Protein AF-A0A3D3KGA2-F1 (afdb_monomer_lite)

Radius of gyration: 12.39 Å; chains: 1; bounding box: 26×24×29 Å

Foldseek 3Di:
DLCVVQQVDAAQADEQAADEPVSVVSLVSNCVRHVNHHYQLQLCRPYPSVVVPVVDDDDPCSNNPPVVVVVCCVVCVVVD

Structure (mmCIF, N/CA/C/O backbone):
data_AF-A0A3D3KGA2-F1
#
_entry.id   AF-A0A3D3KGA2-F1
#
loop_
_atom_site.group_PDB
_atom_site.id
_atom_site.type_symbol
_atom_site.label_atom_id
_atom_site.label_alt_id
_atom_site.label_comp_id
_atom_site.label_asym_id
_atom_site.label_entity_id
_atom_site.label_seq_id
_atom_site.pdbx_PDB_ins_code
_atom_site.Cartn_x
_atom_site.Cartn_y
_atom_site.Cartn_z
_atom_site.occupancy
_atom_site.B_iso_or_equiv
_atom_site.auth_seq_id
_atom_site.auth_comp_id
_atom_site.auth_asym_id
_atom_site.auth_atom_id
_atom_site.pdbx_PDB_model_num
ATOM 1 N N . MET A 1 1 ? -6.617 13.812 13.937 1.00 79.69 1 MET A N 1
ATOM 2 C CA . MET A 1 1 ? -7.206 13.826 12.574 1.00 79.69 1 MET A CA 1
ATOM 3 C C . MET A 1 1 ? -7.179 12.431 11.964 1.00 79.69 1 MET A C 1
ATOM 5 O O . MET A 1 1 ? -8.248 11.942 11.626 1.00 79.69 1 MET A O 1
ATOM 9 N N . ARG A 1 2 ? -6.009 11.773 11.932 1.00 85.06 2 ARG A N 1
ATOM 10 C CA . ARG A 1 2 ? -5.814 10.403 11.425 1.00 85.06 2 ARG A CA 1
ATOM 11 C C . ARG A 1 2 ? -6.809 9.368 11.953 1.00 85.06 2 ARG A C 1
ATOM 13 O O . ARG A 1 2 ? -7.412 8.684 11.144 1.00 85.06 2 ARG A O 1
ATOM 20 N N . GLU A 1 3 ? -7.089 9.333 13.258 1.00 84.19 3 GLU A N 1
ATOM 21 C CA . GLU A 1 3 ? -8.093 8.405 13.819 1.00 84.19 3 GLU A CA 1
ATOM 22 C C . GLU A 1 3 ? -9.460 8.502 13.127 1.00 84.19 3 GLU A C 1
ATOM 24 O O . GLU A 1 3 ? -10.019 7.500 12.702 1.00 84.19 3 GLU A O 1
ATOM 29 N N . LYS A 1 4 ? -9.989 9.716 12.930 1.00 87.50 4 LYS A N 1
ATOM 30 C CA . LYS A 1 4 ? -11.292 9.891 12.268 1.00 87.50 4 LYS A CA 1
ATOM 31 C C . LYS A 1 4 ? -11.275 9.475 10.797 1.00 87.50 4 LYS A C 1
ATOM 33 O O . LYS A 1 4 ? -12.324 9.137 10.268 1.00 87.50 4 LYS A O 1
ATOM 38 N N . MET A 1 5 ? -10.119 9.555 10.141 1.00 88.69 5 MET A N 1
ATOM 39 C CA . MET A 1 5 ? -9.974 9.212 8.726 1.00 88.69 5 MET A CA 1
ATOM 40 C C . MET A 1 5 ? -9.746 7.714 8.525 1.00 88.69 5 MET A C 1
ATOM 42 O O . MET A 1 5 ? -10.301 7.148 7.593 1.00 88.69 5 MET A O 1
ATOM 46 N N . ILE A 1 6 ? -8.968 7.081 9.402 1.00 92.69 6 ILE A N 1
ATOM 47 C CA . ILE A 1 6 ? -8.464 5.715 9.219 1.00 92.69 6 ILE A CA 1
ATOM 48 C C . ILE A 1 6 ? -9.232 4.700 10.073 1.00 92.69 6 ILE A C 1
ATOM 50 O O . ILE A 1 6 ? -9.538 3.614 9.598 1.00 92.69 6 ILE A O 1
ATOM 54 N N . VAL A 1 7 ? -9.571 5.048 11.317 1.00 92.12 7 VAL A N 1
ATOM 55 C CA . VAL A 1 7 ? -10.147 4.101 12.289 1.00 92.12 7 VAL A CA 1
ATOM 56 C C . VAL A 1 7 ? -11.669 4.041 12.192 1.00 92.12 7 VAL A C 1
ATOM 58 O O . VAL A 1 7 ? -12.262 2.983 12.347 1.00 92.12 7 VAL A O 1
ATOM 61 N N . ASN A 1 8 ? -12.317 5.178 11.939 1.00 89.38 8 ASN A N 1
ATOM 62 C CA . ASN A 1 8 ? -13.777 5.293 12.023 1.00 89.38 8 ASN A CA 1
ATOM 63 C C . ASN A 1 8 ? -14.504 5.035 10.693 1.00 89.38 8 ASN A C 1
ATOM 65 O O . ASN A 1 8 ? -15.649 5.458 10.542 1.00 89.38 8 ASN A O 1
ATOM 69 N N . ASN A 1 9 ? -13.845 4.401 9.726 1.00 88.88 9 ASN A N 1
ATOM 70 C CA . ASN A 1 9 ? -14.425 4.076 8.427 1.00 88.88 9 ASN A CA 1
ATOM 71 C C . ASN A 1 9 ? -14.122 2.619 8.087 1.00 88.88 9 ASN A C 1
ATOM 73 O O . ASN A 1 9 ? -13.071 2.108 8.462 1.00 88.88 9 ASN A O 1
ATOM 77 N N . ASP A 1 10 ? -15.022 1.989 7.339 1.00 90.00 10 ASP A N 1
ATOM 78 C CA . ASP A 1 10 ? -14.822 0.632 6.846 1.00 90.00 10 ASP A CA 1
ATOM 79 C C . ASP A 1 10 ? -14.087 0.673 5.504 1.00 90.00 10 ASP A C 1
ATOM 81 O O . ASP A 1 10 ? -14.623 1.149 4.498 1.00 90.00 10 ASP A O 1
ATOM 85 N N . PHE A 1 11 ? -12.859 0.158 5.482 1.00 94.44 11 PHE A N 1
ATOM 86 C CA . PHE A 1 11 ? -12.066 0.048 4.262 1.00 94.44 11 PHE A CA 1
ATOM 87 C C . PHE A 1 11 ? -11.969 -1.397 3.783 1.00 94.44 11 PHE A C 1
ATOM 89 O O . PHE A 1 11 ? -11.738 -2.320 4.560 1.00 94.44 11 PHE A O 1
ATOM 96 N N . ILE A 1 12 ? -12.076 -1.586 2.467 1.00 94.88 12 ILE A N 1
ATOM 97 C CA . ILE A 1 12 ? -11.745 -2.866 1.825 1.00 94.88 12 ILE A CA 1
ATOM 98 C C . ILE A 1 12 ? -10.247 -2.977 1.514 1.00 94.88 12 ILE A C 1
ATOM 100 O O . ILE A 1 12 ? -9.724 -4.084 1.417 1.00 94.88 12 ILE A O 1
ATOM 104 N N . ALA A 1 13 ? -9.551 -1.842 1.376 1.00 95.94 13 ALA A N 1
ATOM 105 C CA . ALA A 1 13 ? -8.122 -1.798 1.100 1.00 95.94 13 ALA A CA 1
ATOM 106 C C . ALA A 1 13 ? -7.467 -0.483 1.549 1.00 95.94 13 ALA A C 1
ATOM 108 O O . ALA A 1 13 ? -8.101 0.572 1.519 1.00 95.94 13 ALA A O 1
ATOM 109 N N . GLY A 1 14 ? -6.183 -0.559 1.903 1.00 96.81 14 GLY A N 1
ATOM 110 C CA . GLY A 1 14 ? -5.278 0.568 2.110 1.00 96.81 14 GLY A CA 1
ATOM 111 C C . GLY A 1 14 ? -4.151 0.525 1.081 1.00 96.81 14 GLY A C 1
ATOM 112 O O . GLY A 1 14 ? -3.443 -0.479 0.977 1.00 96.81 14 GLY A O 1
ATOM 113 N N . ILE A 1 15 ? -4.003 1.601 0.308 1.00 97.62 15 ILE A N 1
ATOM 114 C CA . ILE A 1 15 ? -2.989 1.727 -0.746 1.00 97.62 15 ILE A CA 1
ATOM 115 C C . ILE A 1 15 ? -1.958 2.758 -0.294 1.00 97.62 15 ILE A C 1
ATOM 117 O O . ILE A 1 15 ? -2.297 3.924 -0.095 1.00 97.62 15 ILE A O 1
ATOM 121 N N . PHE A 1 16 ? -0.706 2.330 -0.148 1.00 97.94 16 PHE A N 1
ATOM 122 C CA . PHE A 1 16 ? 0.386 3.158 0.367 1.00 97.94 16 PHE A CA 1
ATOM 123 C C . PHE A 1 16 ? 1.350 3.489 -0.771 1.00 97.94 16 PHE A C 1
ATOM 125 O O . PHE A 1 16 ? 1.868 2.589 -1.430 1.00 97.94 16 PHE A O 1
ATOM 132 N N . VAL A 1 17 ? 1.560 4.781 -1.032 1.00 97.38 17 VAL A N 1
ATOM 133 C CA . VAL A 1 17 ? 2.276 5.280 -2.216 1.00 97.38 17 VAL A CA 1
ATOM 134 C C . VAL A 1 17 ? 3.400 6.219 -1.782 1.00 97.38 17 VAL A C 1
ATOM 136 O O . VAL A 1 17 ? 3.135 7.283 -1.224 1.00 97.38 17 VAL A O 1
ATOM 139 N N . GLY A 1 18 ? 4.648 5.848 -2.071 1.00 96.56 18 GLY A N 1
ATOM 140 C CA . GLY A 1 18 ? 5.848 6.618 -1.750 1.00 96.56 18 GLY A CA 1
ATOM 141 C C . GLY A 1 18 ? 5.907 7.023 -0.277 1.00 96.56 18 GLY A C 1
ATOM 142 O O . GLY A 1 18 ? 5.724 6.198 0.616 1.00 96.56 18 GLY A O 1
ATOM 143 N N . GLY A 1 19 ? 6.142 8.315 -0.039 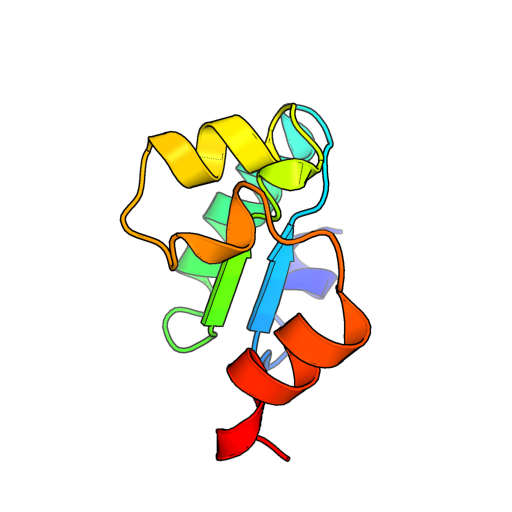1.00 96.06 19 GLY A N 1
ATOM 144 C CA . GLY A 1 19 ? 6.032 8.932 1.281 1.00 96.06 19 GLY A CA 1
ATOM 145 C C . GLY A 1 19 ? 7.284 8.847 2.150 1.00 96.06 19 GLY A C 1
ATOM 146 O O . GLY A 1 19 ? 8.367 8.505 1.693 1.00 96.06 19 GLY A O 1
ATOM 147 N N . MET A 1 20 ? 7.121 9.226 3.413 1.00 95.31 20 MET A N 1
ATOM 148 C CA . MET A 1 20 ? 8.149 9.196 4.462 1.00 95.31 20 MET A CA 1
ATOM 149 C C . MET A 1 20 ? 7.525 8.574 5.725 1.00 95.31 20 MET A C 1
ATOM 151 O O . MET A 1 20 ? 6.480 7.937 5.625 1.00 95.31 20 MET A O 1
ATOM 155 N N . GLU A 1 21 ? 8.099 8.811 6.904 1.00 96.00 21 GLU A N 1
ATOM 156 C CA . GLU A 1 21 ? 7.655 8.293 8.216 1.00 96.00 21 GLU A CA 1
ATOM 157 C C . GLU A 1 21 ? 6.132 8.367 8.436 1.00 96.00 21 GLU A C 1
ATOM 159 O O . GLU A 1 21 ? 5.517 7.426 8.925 1.00 96.00 21 GLU A O 1
ATOM 164 N N . GLY A 1 22 ? 5.476 9.447 7.992 1.00 96.25 22 GLY A N 1
ATOM 165 C CA . GLY A 1 22 ? 4.026 9.593 8.141 1.00 96.25 22 GLY A CA 1
ATOM 166 C C . GLY A 1 22 ? 3.191 8.509 7.440 1.00 96.25 22 GLY A C 1
ATOM 167 O O . GLY A 1 22 ? 2.096 8.216 7.907 1.00 96.25 22 GLY A O 1
ATOM 168 N N . VAL A 1 23 ? 3.694 7.912 6.354 1.00 97.25 23 VAL A N 1
ATOM 169 C CA . VAL A 1 23 ? 3.039 6.788 5.660 1.00 97.25 23 VAL A CA 1
ATOM 170 C C . VAL A 1 23 ? 3.213 5.488 6.441 1.00 97.25 23 VAL A C 1
ATOM 172 O O . VAL A 1 23 ? 2.288 4.681 6.476 1.00 97.25 23 VAL A O 1
ATOM 175 N N . GLU A 1 24 ? 4.355 5.298 7.104 1.00 96.88 24 GLU A N 1
ATOM 176 C CA . GLU A 1 24 ? 4.599 4.140 7.975 1.00 96.88 24 GLU A CA 1
ATOM 177 C C . GLU A 1 24 ? 3.661 4.182 9.190 1.00 96.88 24 GLU A C 1
ATOM 179 O O . GLU A 1 24 ? 2.969 3.206 9.471 1.00 96.88 24 GLU A O 1
ATOM 184 N N . GLU A 1 25 ? 3.523 5.350 9.826 1.00 96.69 25 GLU A N 1
ATOM 185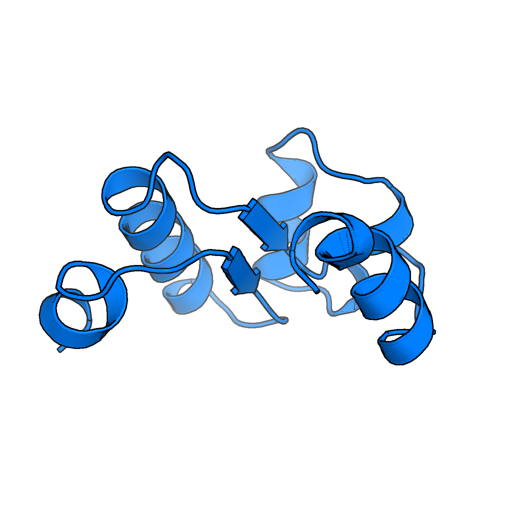 C CA . GLU A 1 25 ? 2.569 5.566 10.924 1.00 96.69 25 GLU A CA 1
ATOM 186 C C . GLU A 1 25 ? 1.114 5.295 10.495 1.00 96.69 25 GLU A C 1
ATOM 188 O O . GLU A 1 25 ? 0.315 4.729 11.246 1.00 96.69 25 GLU A O 1
ATOM 193 N N . GLU A 1 26 ? 0.742 5.712 9.282 1.00 97.00 26 GLU A N 1
ATOM 194 C CA . GLU A 1 26 ? -0.598 5.481 8.737 1.00 97.00 26 GLU A CA 1
ATOM 195 C C . GLU A 1 26 ? -0.825 4.014 8.374 1.00 97.00 26 GLU A C 1
ATOM 197 O O . GLU A 1 26 ? -1.925 3.510 8.593 1.00 97.00 26 GLU A O 1
ATOM 202 N N . PHE A 1 27 ? 0.200 3.312 7.888 1.00 97.31 27 PHE A N 1
ATOM 203 C CA . PHE A 1 27 ? 0.168 1.870 7.657 1.00 97.31 27 PHE A CA 1
ATOM 204 C C . PHE A 1 27 ? -0.046 1.095 8.957 1.00 97.31 27 PHE A C 1
ATOM 206 O O . PHE A 1 27 ? -0.938 0.245 9.029 1.00 97.31 27 PHE A O 1
ATOM 213 N N . GLU A 1 28 ? 0.702 1.417 10.009 1.00 96.62 28 GLU A N 1
ATOM 214 C CA . GLU A 1 28 ? 0.538 0.776 11.314 1.00 96.62 28 GLU A CA 1
ATOM 215 C C . GLU A 1 28 ? -0.869 1.008 11.872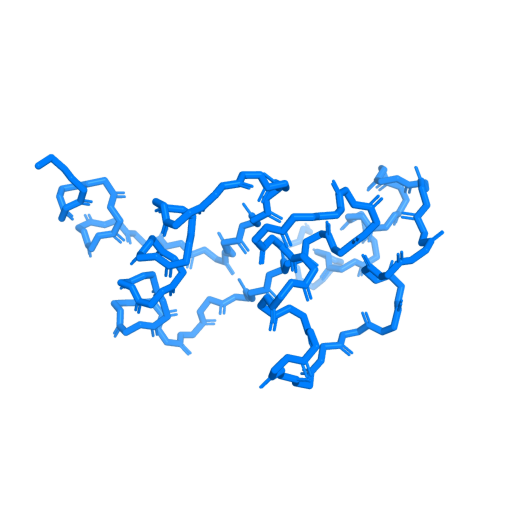 1.00 96.62 28 GLU A C 1
ATOM 217 O O . GLU A 1 28 ? -1.557 0.061 12.257 1.00 96.62 28 GLU A O 1
ATOM 222 N N . LEU A 1 29 ? -1.348 2.256 11.847 1.00 96.69 29 LEU A N 1
ATOM 223 C CA . LEU A 1 29 ? -2.688 2.582 12.327 1.00 96.69 29 LEU A CA 1
ATOM 224 C C . LEU A 1 29 ? -3.778 1.896 11.491 1.00 96.69 29 LEU A C 1
ATOM 226 O O . LEU A 1 29 ? -4.758 1.387 12.044 1.00 96.69 29 LEU A O 1
ATOM 230 N N . PHE A 1 30 ? -3.626 1.875 10.166 1.00 97.62 30 PHE A N 1
ATOM 231 C CA . PHE A 1 30 ? -4.581 1.256 9.250 1.00 97.62 30 PHE A CA 1
ATOM 232 C C . PHE A 1 30 ? -4.662 -0.254 9.466 1.00 97.62 30 PHE A C 1
ATOM 234 O O . PHE A 1 30 ? -5.761 -0.778 9.613 1.00 97.62 30 PHE A O 1
ATOM 241 N N . THR A 1 31 ? -3.530 -0.953 9.553 1.00 96.25 31 THR A N 1
ATOM 242 C CA . THR A 1 31 ? -3.511 -2.414 9.743 1.00 96.25 31 THR A CA 1
ATOM 243 C C . THR A 1 31 ? -4.059 -2.845 11.104 1.00 96.25 31 THR A C 1
ATOM 245 O O . THR A 1 31 ? -4.717 -3.882 11.197 1.00 96.25 31 THR A O 1
ATOM 248 N N . GLN A 1 32 ? -3.869 -2.032 12.147 1.00 95.94 32 GLN A N 1
ATO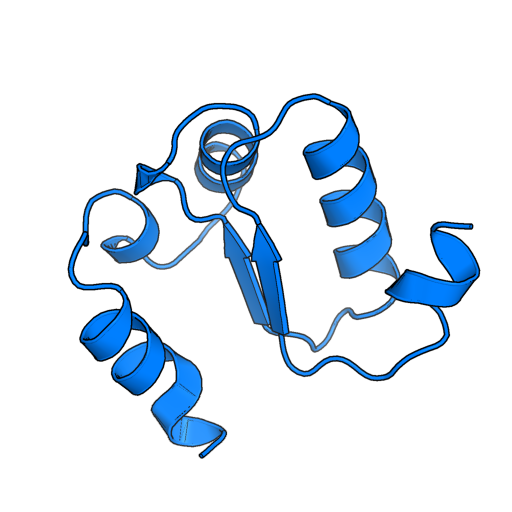M 249 C CA . GLN A 1 32 ? -4.456 -2.276 13.468 1.00 95.94 32 GLN A CA 1
ATOM 250 C C . GLN A 1 32 ? -5.975 -2.067 13.489 1.00 95.94 32 GLN A C 1
ATOM 252 O O . GLN A 1 32 ? -6.698 -2.837 14.121 1.00 95.94 32 GLN A O 1
ATOM 257 N N . SER A 1 33 ? -6.468 -1.026 12.814 1.00 95.69 33 SER A N 1
ATOM 258 C CA . SER A 1 33 ? -7.892 -0.662 12.829 1.00 95.69 33 SER A CA 1
ATOM 259 C C . SER A 1 33 ? -8.733 -1.399 11.786 1.00 95.69 33 SER A C 1
ATOM 261 O O . SER A 1 33 ? -9.911 -1.654 12.022 1.00 95.69 33 SER A O 1
ATOM 263 N N . ASN A 1 34 ? -8.126 -1.803 10.670 1.00 95.44 34 ASN A N 1
ATOM 264 C CA . ASN A 1 34 ? -8.774 -2.469 9.543 1.00 95.44 34 ASN A CA 1
ATOM 265 C C . ASN A 1 34 ? -8.111 -3.833 9.249 1.00 95.44 34 ASN A C 1
ATOM 267 O O . ASN A 1 34 ? -7.630 -4.058 8.138 1.00 95.44 34 ASN A O 1
ATOM 271 N N . PRO A 1 35 ? -8.101 -4.794 10.195 1.00 95.06 35 PRO A N 1
ATOM 272 C CA . PRO A 1 35 ? -7.320 -6.035 10.075 1.00 95.06 35 PRO A CA 1
ATOM 273 C C . PRO A 1 35 ? -7.787 -6.984 8.959 1.00 95.06 35 PRO A C 1
ATOM 275 O O . PRO A 1 35 ? -7.121 -7.974 8.668 1.00 95.06 35 PRO A O 1
ATOM 278 N N . LYS A 1 36 ? -8.956 -6.728 8.362 1.00 93.88 36 LYS A N 1
ATOM 279 C CA . LYS A 1 36 ? -9.503 -7.502 7.237 1.00 93.88 36 LYS A CA 1
ATOM 280 C C . LYS A 1 36 ? -9.285 -6.827 5.883 1.00 93.88 36 LYS A C 1
ATOM 282 O O . LYS A 1 36 ? -9.582 -7.444 4.865 1.00 93.88 36 LYS A O 1
ATOM 287 N N . ALA A 1 37 ? -8.840 -5.572 5.872 1.00 95.38 37 ALA A N 1
ATOM 288 C CA . ALA A 1 37 ? -8.618 -4.839 4.641 1.00 95.38 37 ALA A CA 1
ATOM 289 C C . ALA A 1 37 ? -7.358 -5.348 3.940 1.00 95.38 37 ALA A C 1
ATOM 291 O O . ALA A 1 37 ? -6.372 -5.725 4.573 1.00 95.38 37 ALA A O 1
ATOM 292 N N . MET A 1 38 ? -7.384 -5.320 2.613 1.00 95.75 38 MET A N 1
ATOM 293 C CA . MET A 1 38 ? -6.201 -5.574 1.804 1.00 95.75 38 MET A CA 1
ATOM 294 C C . MET A 1 38 ? -5.168 -4.464 2.021 1.00 95.75 38 MET A C 1
ATOM 296 O O . MET A 1 38 ? -5.517 -3.288 2.098 1.00 95.75 38 MET A O 1
ATOM 300 N N . VAL A 1 39 ? -3.888 -4.820 2.082 1.00 97.44 39 VAL A N 1
ATOM 301 C CA . VAL A 1 39 ? -2.808 -3.847 2.262 1.00 97.44 39 VAL A CA 1
ATOM 302 C C . VAL A 1 39 ? -1.876 -3.894 1.065 1.00 97.44 39 VAL A C 1
ATOM 304 O O . VAL A 1 39 ? -1.280 -4.930 0.783 1.00 97.44 39 VAL A O 1
ATOM 307 N N . LEU A 1 40 ? -1.780 -2.768 0.358 1.00 97.81 40 LEU A N 1
ATOM 308 C CA . LEU A 1 40 ? -1.072 -2.648 -0.912 1.00 97.81 40 LEU A CA 1
ATOM 309 C C . LEU A 1 40 ? 0.017 -1.568 -0.818 1.00 97.81 40 LEU A C 1
ATOM 311 O O . LEU A 1 40 ? -0.226 -0.415 -1.192 1.00 97.81 40 LEU A O 1
ATOM 315 N N . PRO A 1 41 ? 1.213 -1.899 -0.297 1.00 98.19 41 PRO A N 1
ATOM 316 C CA . PRO A 1 41 ? 2.362 -1.009 -0.384 1.00 98.19 41 PRO A CA 1
ATOM 317 C C . PRO A 1 41 ? 2.906 -1.006 -1.813 1.00 98.19 41 PRO A C 1
ATOM 319 O O . PRO A 1 41 ? 3.476 -1.991 -2.274 1.00 98.19 41 PRO A O 1
ATOM 322 N N . MET A 1 42 ? 2.735 0.107 -2.526 1.00 98.12 42 MET A N 1
ATOM 323 C CA . MET A 1 42 ? 3.192 0.272 -3.907 1.00 98.12 42 MET A CA 1
ATOM 324 C C . MET A 1 42 ? 4.710 0.490 -3.938 1.00 98.12 42 MET A C 1
ATOM 326 O O . MET A 1 42 ? 5.189 1.609 -4.128 1.00 98.12 42 MET A O 1
ATOM 330 N N . ALA A 1 43 ? 5.482 -0.572 -3.719 1.00 97.94 43 ALA A N 1
ATOM 331 C CA . ALA A 1 43 ? 6.942 -0.540 -3.635 1.00 97.94 43 ALA A CA 1
ATOM 332 C C . ALA A 1 43 ? 7.630 0.015 -4.889 1.00 97.94 43 ALA A C 1
ATOM 334 O O . ALA A 1 43 ? 8.685 0.641 -4.775 1.00 97.94 43 ALA A O 1
ATOM 335 N N . SER A 1 44 ? 6.997 -0.103 -6.059 1.00 97.31 44 SER A N 1
ATOM 336 C CA . SER A 1 44 ? 7.439 0.533 -7.308 1.00 97.31 44 SER A CA 1
ATOM 337 C C . SER A 1 44 ? 7.591 2.060 -7.215 1.00 97.31 44 SER A C 1
ATOM 339 O O . SER A 1 44 ? 8.269 2.668 -8.047 1.00 97.31 44 SER A O 1
ATOM 341 N N . THR A 1 45 ? 6.988 2.688 -6.199 1.00 97.25 45 THR A N 1
ATOM 342 C CA . THR A 1 45 ? 7.075 4.132 -5.926 1.00 97.25 45 THR A CA 1
ATOM 343 C C . THR A 1 45 ? 8.178 4.520 -4.935 1.00 97.25 45 THR A C 1
ATOM 345 O O . THR A 1 45 ? 8.425 5.710 -4.735 1.00 97.25 45 THR A O 1
ATOM 348 N N . GLY A 1 46 ? 8.893 3.540 -4.371 1.00 96.75 46 GLY A N 1
ATOM 349 C CA . GLY A 1 46 ? 10.022 3.753 -3.465 1.00 96.75 46 GLY A CA 1
ATOM 350 C C . GLY A 1 46 ? 9.632 4.252 -2.068 1.00 96.75 46 GLY A C 1
ATOM 351 O O . GLY A 1 46 ? 8.476 4.190 -1.653 1.00 96.75 46 GLY A O 1
ATOM 352 N N . ALA A 1 47 ? 10.633 4.768 -1.348 1.00 97.81 47 ALA A N 1
ATOM 353 C CA . ALA A 1 47 ? 10.502 5.408 -0.036 1.00 97.81 47 ALA A CA 1
ATOM 354 C C . ALA A 1 47 ? 9.769 4.541 1.015 1.00 97.81 47 ALA A C 1
ATOM 356 O O . ALA A 1 47 ? 10.024 3.339 1.076 1.00 97.81 47 ALA A O 1
ATOM 357 N N . ALA A 1 48 ? 8.899 5.123 1.850 1.00 98.25 48 ALA A N 1
ATOM 358 C CA . ALA A 1 48 ? 8.201 4.387 2.911 1.00 98.25 48 ALA A CA 1
ATOM 359 C C . ALA A 1 48 ? 7.396 3.187 2.379 1.00 98.25 48 ALA A C 1
ATOM 361 O O . ALA A 1 48 ? 7.418 2.117 2.978 1.00 98.25 48 ALA A O 1
ATOM 362 N N . ALA A 1 49 ? 6.748 3.311 1.215 1.00 98.38 49 ALA A N 1
ATOM 363 C CA . ALA A 1 49 ? 6.037 2.191 0.595 1.00 98.38 49 ALA A CA 1
ATOM 364 C C . ALA A 1 49 ? 6.960 0.998 0.274 1.00 98.38 49 ALA A C 1
ATOM 366 O O . ALA A 1 49 ? 6.569 -0.149 0.487 1.00 98.38 49 ALA A O 1
ATOM 367 N N . LEU A 1 50 ? 8.191 1.247 -0.189 1.00 98.31 50 LEU A N 1
ATOM 368 C CA . LEU A 1 50 ? 9.186 0.184 -0.380 1.00 98.31 50 LEU A CA 1
ATOM 369 C C . LEU A 1 50 ? 9.616 -0.424 0.961 1.00 98.31 50 LEU A C 1
ATOM 371 O O . LEU A 1 50 ? 9.657 -1.644 1.078 1.00 98.31 50 LEU A O 1
ATOM 375 N N . GLY A 1 51 ? 9.865 0.406 1.976 1.00 98.12 51 GLY A N 1
ATOM 376 C CA . GLY A 1 51 ? 10.217 -0.071 3.316 1.00 98.12 51 GLY A CA 1
ATOM 377 C C . GLY A 1 51 ? 9.129 -0.958 3.931 1.00 98.12 51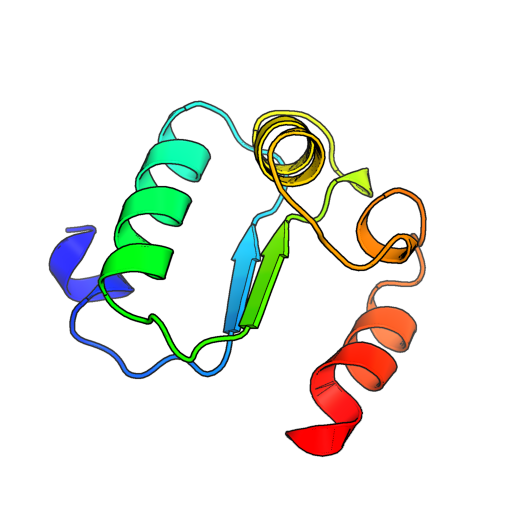 GLY A C 1
ATOM 378 O O . GLY A 1 51 ? 9.427 -2.014 4.484 1.00 98.12 51 GLY A O 1
ATOM 379 N N . ILE A 1 52 ? 7.856 -0.584 3.780 1.00 98.38 52 ILE A N 1
ATOM 380 C CA . ILE A 1 52 ? 6.718 -1.406 4.210 1.00 98.38 52 ILE A CA 1
ATOM 381 C C . ILE A 1 52 ? 6.722 -2.744 3.466 1.00 98.38 52 ILE A C 1
ATOM 383 O O . ILE A 1 52 ? 6.610 -3.790 4.102 1.00 98.38 52 ILE A O 1
ATOM 387 N N . TYR A 1 53 ? 6.876 -2.719 2.139 1.00 98.50 53 TYR A N 1
ATOM 388 C CA . TYR A 1 53 ? 6.896 -3.926 1.312 1.00 98.50 53 TYR A CA 1
ATOM 389 C C . TYR A 1 53 ? 8.013 -4.896 1.717 1.00 98.50 53 TYR A C 1
ATOM 391 O O . TYR A 1 53 ? 7.762 -6.086 1.880 1.00 98.50 53 TYR A O 1
ATOM 399 N N . GLU A 1 54 ? 9.234 -4.394 1.915 1.00 97.94 54 GLU A N 1
ATOM 400 C CA . GLU A 1 54 ? 10.405 -5.211 2.263 1.00 97.94 54 GLU A CA 1
ATOM 401 C C . GLU A 1 54 ? 10.284 -5.886 3.637 1.00 97.94 54 GLU A C 1
ATOM 403 O O . GLU A 1 54 ? 10.883 -6.938 3.860 1.00 97.94 54 GLU A O 1
ATOM 408 N N . ASN A 1 55 ? 9.491 -5.312 4.545 1.00 96.50 55 ASN A N 1
ATOM 409 C CA . ASN A 1 55 ? 9.265 -5.839 5.891 1.00 96.50 55 ASN A CA 1
ATOM 410 C C . ASN A 1 55 ? 8.053 -6.783 5.998 1.00 96.50 55 ASN A C 1
ATOM 412 O O . ASN A 1 55 ? 7.754 -7.272 7.089 1.00 96.50 55 ASN A O 1
ATOM 416 N N . GLY A 1 56 ? 7.347 -7.051 4.897 1.00 94.44 56 GLY A N 1
ATOM 417 C CA . GLY A 1 56 ? 6.179 -7.927 4.881 1.00 94.44 56 GLY A CA 1
ATOM 418 C C . GLY A 1 56 ? 6.208 -8.962 3.762 1.00 94.44 56 GLY A C 1
ATOM 419 O O . GLY A 1 56 ? 7.178 -9.103 3.025 1.00 94.44 56 GLY A O 1
ATOM 420 N N . ASN A 1 57 ? 5.120 -9.724 3.659 1.00 95.50 57 ASN A N 1
ATOM 421 C CA . ASN A 1 57 ? 4.913 -10.684 2.581 1.00 95.50 57 ASN A CA 1
ATOM 422 C C . ASN A 1 57 ? 3.756 -10.195 1.710 1.00 95.50 57 ASN A C 1
ATOM 424 O O . ASN A 1 57 ? 2.590 -10.362 2.077 1.00 95.50 57 ASN A O 1
ATOM 428 N N . PHE A 1 58 ? 4.090 -9.564 0.591 1.00 96.44 58 PHE A N 1
ATOM 429 C CA . PHE A 1 58 ? 3.131 -8.962 -0.330 1.00 96.44 58 PHE A CA 1
ATOM 430 C C . PHE A 1 58 ? 3.263 -9.564 -1.732 1.00 96.44 58 PHE A C 1
ATOM 432 O O . PHE A 1 58 ? 4.215 -10.282 -2.021 1.00 96.44 58 PHE A O 1
ATOM 439 N N . ASP A 1 59 ? 2.287 -9.290 -2.598 1.00 95.19 59 ASP A N 1
ATOM 440 C CA . ASP A 1 59 ? 2.332 -9.719 -3.999 1.00 95.19 59 ASP A CA 1
ATOM 441 C C . ASP A 1 59 ? 3.518 -9.051 -4.719 1.00 95.19 59 ASP A C 1
ATOM 443 O O . ASP A 1 59 ? 3.638 -7.823 -4.704 1.00 95.19 59 ASP A O 1
ATOM 447 N N . ASP A 1 60 ? 4.359 -9.860 -5.373 1.00 96.31 60 ASP A N 1
ATOM 448 C CA . ASP A 1 60 ? 5.577 -9.413 -6.064 1.00 96.31 60 ASP A CA 1
ATOM 449 C C . ASP A 1 60 ? 5.328 -8.291 -7.076 1.00 96.31 60 ASP A C 1
ATOM 451 O O . ASP A 1 60 ? 6.175 -7.420 -7.274 1.00 96.31 60 ASP A O 1
ATOM 455 N N . SER A 1 61 ? 4.139 -8.257 -7.679 1.00 96.31 61 SER A N 1
ATOM 456 C CA . SER A 1 61 ? 3.790 -7.220 -8.648 1.00 96.31 61 SER A CA 1
ATOM 457 C C . SER A 1 61 ? 3.734 -5.811 -8.064 1.00 96.31 61 SER A C 1
ATOM 459 O O . SER A 1 61 ? 3.865 -4.841 -8.803 1.00 96.31 61 SER A O 1
ATOM 461 N N . LEU A 1 62 ? 3.607 -5.653 -6.745 1.00 97.50 62 LEU A N 1
ATOM 462 C CA . LEU A 1 62 ? 3.660 -4.330 -6.123 1.00 97.50 62 LEU A CA 1
ATOM 463 C C . LEU A 1 62 ? 5.055 -3.690 -6.205 1.00 97.50 62 LEU A C 1
ATOM 465 O O . LEU A 1 62 ? 5.183 -2.475 -6.030 1.00 97.50 62 LEU A O 1
ATOM 469 N N . LYS A 1 63 ? 6.095 -4.489 -6.475 1.00 97.50 63 LYS A N 1
ATOM 470 C CA . LYS A 1 63 ? 7.486 -4.0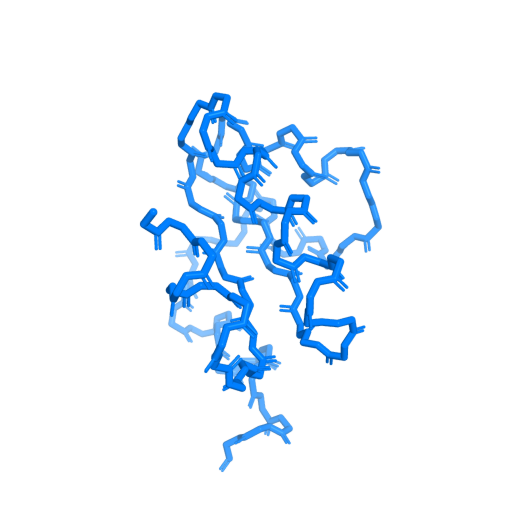40 -6.544 1.00 97.50 63 LYS A CA 1
ATOM 471 C C . LYS A 1 63 ? 7.840 -3.370 -7.865 1.00 97.50 63 LYS A C 1
ATOM 473 O O . LYS A 1 63 ? 8.544 -2.363 -7.852 1.00 97.50 63 LYS A O 1
ATOM 478 N N . ASP A 1 64 ? 7.398 -3.924 -8.987 1.00 95.56 64 ASP A N 1
ATOM 479 C CA . ASP A 1 64 ? 7.883 -3.523 -10.311 1.00 95.56 64 ASP A CA 1
ATOM 480 C C . ASP A 1 64 ? 6.814 -3.499 -11.419 1.00 95.56 64 ASP A C 1
ATOM 482 O O . ASP A 1 64 ? 7.130 -3.137 -12.556 1.00 95.56 64 ASP A O 1
ATOM 486 N N . ASP A 1 65 ? 5.541 -3.784 -11.115 1.00 95.25 65 ASP A N 1
ATOM 487 C CA . ASP A 1 65 ? 4.450 -3.613 -12.078 1.00 95.25 65 ASP A CA 1
ATOM 488 C C . ASP A 1 65 ? 3.984 -2.146 -12.121 1.00 95.25 65 ASP A C 1
ATOM 490 O O . ASP A 1 65 ? 3.309 -1.631 -11.227 1.00 95.25 65 ASP A O 1
ATOM 494 N N . TYR A 1 66 ? 4.346 -1.456 -13.204 1.00 93.56 66 TYR A N 1
ATOM 495 C CA . TYR A 1 66 ? 3.962 -0.063 -13.452 1.00 93.56 66 TYR A CA 1
ATOM 496 C C . TYR A 1 66 ? 2.611 0.078 -14.172 1.00 93.56 66 TYR A C 1
ATOM 498 O O . TYR A 1 66 ? 2.123 1.197 -14.358 1.00 93.56 66 TYR A O 1
ATOM 506 N N . ALA A 1 67 ? 1.973 -1.023 -14.584 1.00 96.62 67 ALA A N 1
ATOM 507 C CA . ALA A 1 67 ? 0.670 -1.003 -15.241 1.00 96.62 67 ALA A CA 1
ATOM 508 C C . ALA A 1 67 ? -0.473 -0.934 -14.209 1.00 96.62 67 ALA A C 1
ATOM 510 O O . ALA A 1 67 ? -1.355 -1.794 -14.181 1.00 96.62 67 ALA A O 1
ATOM 511 N N . TYR A 1 68 ? -0.495 0.121 -13.383 1.00 94.69 68 TYR A N 1
ATOM 512 C CA . TYR A 1 68 ? -1.370 0.242 -12.203 1.00 94.69 68 TYR A CA 1
ATOM 513 C C . TYR A 1 68 ? -2.853 -0.031 -12.464 1.00 94.69 68 TYR A C 1
ATOM 515 O O . TYR A 1 68 ? -3.521 -0.631 -11.630 1.00 94.69 68 TYR A O 1
ATOM 523 N N . ILE A 1 69 ? -3.380 0.368 -13.627 1.00 94.38 69 ILE A N 1
ATOM 524 C CA . ILE A 1 69 ? -4.780 0.097 -13.980 1.00 94.38 69 ILE A CA 1
ATOM 525 C C . ILE A 1 69 ? -5.022 -1.416 -14.067 1.00 94.38 69 ILE A C 1
ATOM 527 O O . ILE A 1 69 ? -5.933 -1.933 -13.424 1.00 94.38 69 ILE A O 1
ATOM 531 N N . ALA A 1 70 ? -4.200 -2.135 -14.835 1.00 95.69 70 ALA A N 1
ATOM 532 C CA . ALA A 1 70 ? -4.323 -3.583 -14.991 1.00 95.69 70 ALA A CA 1
ATOM 533 C C . ALA A 1 70 ? -4.031 -4.318 -13.674 1.00 95.69 70 ALA A C 1
ATOM 535 O O . ALA A 1 70 ? -4.741 -5.262 -13.323 1.00 95.69 70 ALA A O 1
ATOM 536 N N . LEU A 1 71 ? -3.032 -3.844 -12.927 1.00 95.75 71 LEU A N 1
ATOM 537 C CA . LEU A 1 71 ? -2.690 -4.344 -11.602 1.00 95.75 71 LEU A CA 1
ATOM 538 C C . LEU A 1 71 ? -3.877 -4.242 -10.639 1.00 95.75 71 LEU A C 1
ATOM 540 O O . LEU A 1 71 ? -4.257 -5.244 -10.040 1.00 95.75 71 LEU A O 1
ATOM 544 N N . PHE A 1 72 ? -4.522 -3.077 -10.534 1.00 95.00 72 PHE A N 1
ATOM 545 C CA . PHE A 1 72 ? -5.685 -2.914 -9.664 1.00 95.00 72 PHE A CA 1
ATOM 546 C C . PHE A 1 72 ? -6.877 -3.749 -10.123 1.00 95.00 72 PHE A C 1
ATOM 548 O O . PHE A 1 72 ? -7.499 -4.386 -9.281 1.00 95.00 72 PHE A O 1
ATOM 555 N N . TYR A 1 73 ? -7.159 -3.855 -11.426 1.00 94.62 73 TYR A N 1
ATOM 556 C CA . TYR A 1 73 ? -8.199 -4.779 -11.897 1.00 94.62 73 TYR A CA 1
ATOM 557 C C . TYR A 1 73 ? -7.928 -6.227 -11.477 1.00 94.62 73 TYR A C 1
ATOM 559 O O . TYR A 1 73 ? -8.862 -6.947 -11.136 1.00 94.62 73 TYR A O 1
ATOM 567 N N . ARG A 1 74 ? -6.661 -6.660 -11.484 1.00 94.38 74 ARG A N 1
ATOM 568 C CA . ARG A 1 74 ? -6.271 -8.001 -11.037 1.00 94.38 74 ARG A CA 1
ATOM 569 C C . ARG A 1 74 ? -6.410 -8.162 -9.522 1.00 94.38 74 ARG A C 1
ATOM 571 O O . ARG A 1 74 ? -6.994 -9.150 -9.092 1.00 94.38 74 ARG A O 1
ATOM 578 N N . LEU A 1 75 ? -5.901 -7.212 -8.737 1.00 94.19 75 LEU A N 1
ATOM 579 C CA . LEU A 1 75 ? -5.916 -7.267 -7.269 1.00 94.19 75 LEU A CA 1
ATOM 580 C C . LEU A 1 75 ? -7.334 -7.153 -6.695 1.00 94.19 75 LEU A C 1
ATOM 582 O O . LEU A 1 75 ? -7.674 -7.846 -5.742 1.00 94.19 75 LEU A O 1
ATOM 586 N N . PHE A 1 76 ? -8.180 -6.318 -7.299 1.00 94.38 76 PHE A N 1
ATOM 587 C CA . PHE A 1 76 ? -9.552 -6.075 -6.850 1.00 94.38 76 PHE A CA 1
ATOM 588 C C . PHE A 1 76 ? -10.597 -6.932 -7.568 1.00 94.38 76 PHE A C 1
ATOM 590 O O . PHE A 1 76 ? -11.788 -6.700 -7.391 1.00 94.38 76 PHE A O 1
ATOM 597 N N . LYS A 1 77 ? -10.190 -7.932 -8.357 1.00 91.88 77 LYS A N 1
ATOM 598 C CA . LYS A 1 77 ? -11.115 -8.759 -9.147 1.00 91.88 77 LYS A CA 1
ATOM 599 C C . LYS A 1 77 ? -12.215 -9.418 -8.307 1.00 91.88 77 LYS A C 1
ATOM 601 O O . LYS A 1 77 ? -13.323 -9.579 -8.793 1.00 91.88 77 LYS A O 1
ATOM 606 N N . ASP A 1 78 ? -11.910 -9.789 -7.066 1.00 85.50 78 ASP A N 1
ATOM 607 C CA . ASP A 1 78 ? -12.874 -10.440 -6.170 1.00 85.50 78 ASP A CA 1
ATOM 608 C C . ASP A 1 78 ? -13.735 -9.430 -5.376 1.00 85.50 78 ASP A C 1
ATOM 610 O O . ASP A 1 78 ? -14.613 -9.828 -4.612 1.00 85.50 78 ASP A O 1
ATOM 614 N N . TYR A 1 79 ? -13.486 -8.127 -5.555 1.00 80.81 79 TYR A N 1
ATOM 615 C CA . TYR A 1 79 ? -14.184 -7.016 -4.896 1.00 80.81 79 TYR A CA 1
ATOM 616 C C . TYR A 1 79 ? -15.059 -6.181 -5.855 1.00 80.81 79 TYR A C 1
ATOM 618 O O . TYR A 1 79 ? -15.861 -5.378 -5.373 1.00 80.81 79 TYR A O 1
ATOM 626 N N . LEU A 1 80 ? -14.896 -6.342 -7.176 1.00 65.94 80 LEU A N 1
ATOM 627 C CA . LEU A 1 80 ? -15.618 -5.637 -8.250 1.00 65.94 80 LEU A CA 1
ATOM 628 C C . LEU A 1 80 ? -16.505 -6.602 -9.043 1.00 65.94 80 LEU A C 1
ATOM 630 O O . LEU A 1 80 ? -17.649 -6.206 -9.360 1.00 65.94 80 LEU A O 1
#

Sequence (80 aa):
MREKMIVNNDFIAGIFVGGMEGVEEEFELFTQSNPKAMVLPMASTGAAALGIYENGNFDDSLKDDYAYIALFYRLFKDYL

pLDDT: mean 94.54, std 5.03, range [65.94, 98.5]

Secondary structure (DSSP, 8-state):
-HHHHHTSS--SEEEEES--HHHHHHHHHHHHH-TTSEEEEEGGG-HHHHHHHHTS---THHHH---HHHHHHHHTTTT-